Protein AF-A0A167KN95-F1 (afdb_monomer)

Foldseek 3Di:
DQDFLLNLLLVLVVVVVDDPVRSVVVVVVDDPVLSVLLRVLLSVQQVVQCPDVVRDDLLDDDLVVLLVVLVVVLVDDLVNSVSNLVSSLVRCCRSPVVDDRSVPDPSNVVSSVVSD

Sequence (116 aa):
MVSKRMDIIRKKQEIDGLDDEIIDFLSQSTRSSTQRIYDSGWKRWVEWCAHQTPEVIPEEYQPMQVVRYLLSIKHQSPQTLNVARSSLGSVYRITHPTKIPLADHPLIQNFFKAKK

Organism: Phycomyces blakesleeanus (strain ATCC 8743b / DSM 1359 / FGSC 10004 / NBRC 33097 / NRRL 1555) (NCBI:txid763407)

Secondary structure (DSSP, 8-state):
----HHHHHHHHHHHTT--HHHHHHHHTTS-HHHHHHHHHHHHHHHHHHHTSSSPP-TTS--HHHHHHHHHHTTTS-HHHHHHHHHHHHHHHHHH-TTSPPTTT-HHHHHHHHHT-

InterPro domains:
  IPR010998 Integrase/recombinase, N-terminal [G3DSA:1.10.150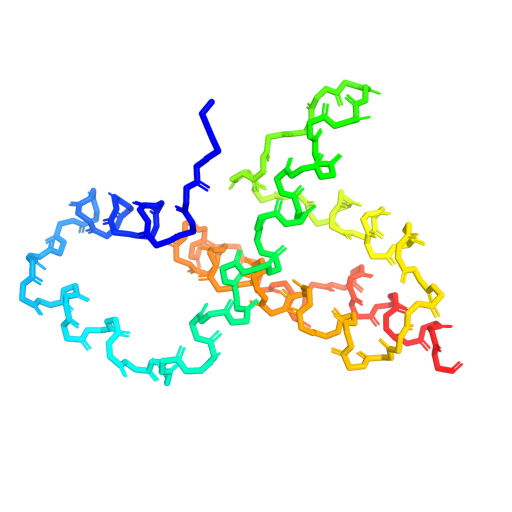.130] (18-116)
  IPR044068 Core-binding (CB) domain [PS51900] (16-96)

Structure (mmCIF, N/CA/C/O backbone):
data_AF-A0A167KN95-F1
#
_entry.id   AF-A0A167KN95-F1
#
loop_
_atom_site.group_PDB
_atom_site.id
_atom_site.type_symbol
_atom_site.label_atom_id
_atom_site.label_alt_id
_atom_site.label_comp_id
_atom_site.label_asym_id
_atom_site.label_entity_id
_atom_site.label_seq_id
_atom_site.pdbx_PDB_ins_code
_atom_site.Cartn_x
_atom_site.Cartn_y
_atom_site.Cartn_z
_atom_site.occupancy
_atom_site.B_iso_or_equiv
_atom_site.auth_seq_id
_atom_site.auth_comp_id
_atom_site.auth_asym_id
_atom_site.auth_atom_id
_atom_site.pdbx_PDB_model_num
ATOM 1 N N . MET A 1 1 ? -5.986 17.678 -2.686 1.00 44.75 1 MET A N 1
ATOM 2 C CA . MET A 1 1 ? -5.514 17.611 -1.284 1.00 44.75 1 MET A CA 1
ATOM 3 C C . MET A 1 1 ? -4.895 16.229 -1.109 1.00 44.75 1 MET A C 1
ATOM 5 O O . MET A 1 1 ? -5.584 15.260 -1.385 1.00 44.75 1 MET A O 1
ATOM 9 N N . VAL A 1 2 ? -3.596 16.111 -0.813 1.00 53.50 2 VAL A N 1
ATOM 10 C CA . VAL A 1 2 ? -2.939 14.791 -0.686 1.00 53.50 2 VAL A CA 1
ATOM 11 C C . VAL A 1 2 ? -3.468 14.119 0.580 1.00 53.50 2 VAL A C 1
ATOM 13 O O . VAL A 1 2 ? -3.214 14.616 1.675 1.00 53.50 2 VAL A O 1
ATOM 16 N N . SER A 1 3 ? -4.221 13.028 0.427 1.00 70.19 3 SER A N 1
ATOM 17 C CA . SER A 1 3 ? -4.752 12.238 1.543 1.00 70.19 3 SER A CA 1
ATOM 18 C C . SER A 1 3 ? -3.580 11.656 2.344 1.00 70.19 3 SER A C 1
ATOM 20 O O . SER A 1 3 ? -2.802 10.842 1.828 1.00 70.19 3 SER A O 1
ATOM 22 N N . LYS A 1 4 ? -3.365 12.152 3.572 1.00 87.00 4 LYS A N 1
ATOM 23 C CA . LYS A 1 4 ? -2.251 11.706 4.419 1.00 87.00 4 LYS A CA 1
ATOM 24 C C . LYS A 1 4 ? -2.530 10.287 4.901 1.00 87.00 4 LYS A C 1
ATOM 26 O O . LYS A 1 4 ? -3.638 9.957 5.307 1.00 87.00 4 LYS A O 1
ATOM 31 N N . ARG A 1 5 ? -1.484 9.463 4.910 1.00 92.50 5 ARG A N 1
ATOM 32 C CA . ARG A 1 5 ? -1.563 8.031 5.220 1.00 92.50 5 ARG A CA 1
ATOM 33 C C . ARG A 1 5 ? -2.301 7.728 6.533 1.00 92.50 5 ARG A C 1
ATOM 35 O O . ARG A 1 5 ? -3.173 6.868 6.554 1.00 92.50 5 ARG A O 1
ATOM 42 N N . MET A 1 6 ? -1.938 8.425 7.612 1.00 90.88 6 MET A N 1
ATOM 43 C CA . MET A 1 6 ? -2.530 8.201 8.936 1.00 90.88 6 MET A CA 1
ATOM 44 C C . MET A 1 6 ? -3.970 8.702 9.041 1.00 90.88 6 MET A C 1
ATOM 46 O O . MET A 1 6 ? -4.756 8.070 9.736 1.00 90.88 6 MET A O 1
ATOM 50 N N . ASP A 1 7 ? -4.336 9.759 8.315 1.00 91.06 7 ASP A N 1
ATOM 51 C CA . ASP A 1 7 ? -5.706 10.282 8.309 1.00 91.06 7 ASP A CA 1
ATOM 52 C C . ASP A 1 7 ? -6.666 9.251 7.687 1.00 91.06 7 ASP A C 1
ATOM 54 O O . ASP A 1 7 ? -7.753 9.019 8.210 1.00 91.06 7 ASP A O 1
ATOM 58 N N . ILE A 1 8 ? -6.233 8.559 6.623 1.00 92.75 8 ILE A N 1
ATOM 59 C CA . ILE A 1 8 ? -6.993 7.462 5.991 1.00 92.75 8 ILE A CA 1
ATOM 60 C C . ILE A 1 8 ? -7.195 6.305 6.974 1.00 92.75 8 ILE A C 1
ATOM 62 O O . ILE A 1 8 ? -8.298 5.775 7.109 1.00 92.75 8 ILE A O 1
ATOM 66 N N . ILE A 1 9 ? -6.113 5.903 7.647 1.00 92.38 9 ILE A N 1
ATOM 67 C CA . ILE A 1 9 ? -6.119 4.800 8.611 1.00 92.38 9 ILE A CA 1
ATOM 68 C C . ILE A 1 9 ? -7.063 5.118 9.774 1.00 92.38 9 ILE A C 1
ATOM 70 O O . ILE A 1 9 ? -7.954 4.319 10.056 1.00 92.38 9 ILE A O 1
ATOM 74 N N . ARG A 1 10 ? -6.910 6.300 10.385 1.00 92.19 10 ARG A N 1
ATOM 75 C CA . ARG A 1 10 ? -7.744 6.763 11.498 1.00 92.19 10 ARG A CA 1
ATOM 76 C C . ARG A 1 10 ? -9.215 6.805 11.099 1.00 92.19 10 ARG A C 1
ATOM 78 O O . ARG A 1 10 ? -10.026 6.142 11.733 1.00 92.19 10 ARG A O 1
ATOM 85 N N . LYS A 1 11 ? -9.536 7.455 9.975 1.00 92.25 11 LYS A N 1
ATOM 86 C CA . LYS A 1 11 ? -10.909 7.540 9.458 1.00 92.25 11 LYS A CA 1
ATOM 87 C C . LYS A 1 11 ? -11.541 6.162 9.257 1.00 92.25 11 LYS A C 1
ATOM 89 O O . LYS A 1 11 ? -12.717 5.972 9.547 1.00 92.25 11 LYS A O 1
ATOM 94 N N . LYS A 1 12 ? -10.786 5.183 8.743 1.00 93.38 12 LYS A N 1
ATOM 95 C CA . LYS A 1 12 ? -11.309 3.821 8.572 1.00 93.38 12 LYS A CA 1
ATOM 96 C C . LYS A 1 12 ? -11.616 3.155 9.911 1.00 93.38 12 LYS A C 1
ATOM 98 O O . LYS A 1 12 ? -12.651 2.512 10.025 1.00 93.38 12 LYS A O 1
ATOM 103 N N . GLN A 1 13 ? -10.723 3.289 10.887 1.00 92.50 13 GLN A N 1
ATOM 104 C CA . GLN A 1 13 ? -10.899 2.695 12.211 1.00 92.50 13 GLN A CA 1
ATOM 105 C C . GLN A 1 13 ? -12.079 3.324 12.962 1.00 92.50 13 GLN A C 1
ATOM 107 O O . GLN A 1 13 ? -12.856 2.595 13.569 1.00 92.50 13 GLN A O 1
ATOM 112 N N . GLU A 1 14 ? -12.267 4.640 12.837 1.00 93.00 14 GLU A N 1
ATOM 113 C CA . GLU A 1 14 ? -13.450 5.346 13.348 1.00 93.00 14 GLU A CA 1
ATOM 114 C C . GLU A 1 14 ? -14.739 4.805 12.704 1.00 93.00 14 GLU A C 1
ATOM 116 O O . GLU A 1 14 ? -15.705 4.500 13.399 1.00 93.00 14 GLU A O 1
ATOM 121 N N . ILE A 1 15 ? -14.749 4.609 11.376 1.00 92.44 15 ILE A N 1
ATOM 122 C CA . ILE A 1 15 ? -15.884 3.997 10.655 1.00 92.44 15 ILE A CA 1
ATOM 123 C C . ILE A 1 15 ? -16.147 2.556 11.123 1.00 92.44 15 ILE A C 1
ATOM 125 O O . ILE A 1 15 ? -17.299 2.127 11.160 1.00 92.44 15 ILE A O 1
ATOM 129 N N . ASP A 1 16 ? -15.100 1.820 11.498 1.00 91.75 16 ASP A N 1
ATOM 130 C CA . ASP A 1 16 ? -15.203 0.465 12.053 1.00 91.75 16 ASP A CA 1
ATOM 131 C C . ASP A 1 16 ? -15.642 0.442 13.528 1.00 91.75 16 ASP A C 1
ATOM 133 O O . ASP A 1 16 ? -15.778 -0.635 14.109 1.00 91.75 16 ASP A O 1
ATOM 137 N N . GLY A 1 17 ? -15.898 1.611 14.126 1.00 93.06 17 GLY A N 1
ATOM 138 C CA . GLY A 1 17 ? -16.414 1.750 15.485 1.00 93.06 17 GLY A CA 1
ATOM 139 C C . GLY A 1 17 ? -15.351 1.659 16.577 1.00 93.06 17 GLY A C 1
ATOM 140 O O . GLY A 1 17 ? -15.703 1.427 17.732 1.00 93.06 17 GLY A O 1
ATOM 141 N N . LEU A 1 18 ? -14.066 1.813 16.238 1.00 92.06 18 LEU A N 1
ATOM 142 C CA . LEU A 1 18 ? -13.012 1.939 17.243 1.00 92.06 18 LEU A CA 1
ATOM 143 C C . LEU A 1 18 ? -13.060 3.348 17.840 1.00 92.06 18 LEU A C 1
ATOM 145 O O . LEU A 1 18 ? -13.148 4.331 17.105 1.00 92.06 18 LEU A O 1
ATOM 149 N N . ASP A 1 19 ? -12.974 3.438 19.165 1.00 94.31 19 ASP A N 1
ATOM 150 C CA . ASP A 1 19 ? -12.821 4.717 19.852 1.00 94.31 19 ASP A CA 1
ATOM 151 C C . ASP A 1 19 ? -11.395 5.283 19.715 1.00 94.31 19 ASP A C 1
ATOM 153 O O . ASP A 1 19 ? -10.443 4.586 19.338 1.00 94.31 19 ASP A O 1
ATOM 157 N N . ASP A 1 20 ? -11.254 6.573 20.026 1.00 90.50 20 ASP A N 1
ATOM 158 C CA . ASP A 1 20 ? -9.991 7.302 19.908 1.00 90.50 20 ASP A CA 1
ATOM 159 C C . ASP A 1 20 ? -8.867 6.701 20.766 1.00 90.50 20 ASP A C 1
ATOM 161 O O . ASP A 1 20 ? -7.712 6.705 20.339 1.00 90.50 20 ASP A O 1
ATOM 165 N N . GLU A 1 21 ? -9.183 6.147 21.941 1.00 92.62 21 GLU A N 1
ATOM 166 C CA . GLU A 1 21 ? -8.186 5.561 22.840 1.00 92.62 21 GLU A CA 1
ATOM 167 C C . GLU A 1 21 ? -7.587 4.286 22.230 1.00 92.62 21 GLU A C 1
ATOM 169 O O . GLU A 1 21 ? -6.362 4.127 22.183 1.00 92.62 21 GLU A O 1
ATOM 174 N N . ILE A 1 22 ? -8.432 3.408 21.680 1.00 91.88 22 ILE A N 1
ATOM 175 C CA . ILE A 1 22 ? -7.996 2.204 20.965 1.00 91.88 22 ILE A CA 1
ATOM 176 C C . ILE A 1 22 ? -7.183 2.587 19.725 1.00 91.88 22 ILE A C 1
ATOM 178 O O . ILE A 1 22 ? -6.131 1.992 19.469 1.00 91.88 22 ILE A O 1
ATOM 182 N N . ILE A 1 23 ? -7.640 3.569 18.944 1.00 90.12 23 ILE A N 1
ATOM 183 C CA . ILE A 1 23 ? -6.938 4.024 17.735 1.00 90.12 23 ILE A CA 1
ATOM 184 C C . ILE A 1 23 ? -5.547 4.550 18.085 1.00 90.12 23 ILE A C 1
ATOM 186 O O . ILE A 1 23 ? -4.551 4.127 17.482 1.00 90.12 23 ILE A O 1
ATOM 190 N N . ASP A 1 24 ? -5.462 5.437 19.075 1.00 89.12 24 ASP A N 1
ATOM 191 C CA . ASP A 1 24 ? -4.206 6.039 19.496 1.00 89.12 24 ASP A CA 1
ATOM 192 C C . ASP A 1 24 ? -3.258 4.972 20.060 1.00 89.12 24 ASP A C 1
ATOM 194 O O . ASP A 1 24 ? -2.080 4.955 19.689 1.00 89.12 24 ASP A O 1
ATOM 198 N N . PHE A 1 25 ? -3.755 4.014 20.850 1.00 91.31 25 PHE A N 1
ATOM 199 C CA . PHE A 1 25 ? -2.958 2.889 21.345 1.00 91.31 25 PHE A CA 1
ATOM 200 C C . PHE A 1 25 ? -2.417 2.013 20.203 1.00 91.31 25 PHE A C 1
ATOM 202 O O . PHE A 1 25 ? -1.217 1.729 20.135 1.00 91.31 25 PHE A O 1
ATOM 209 N N . LEU A 1 26 ? -3.264 1.625 19.244 1.00 88.44 26 LEU A N 1
ATOM 210 C CA . LEU A 1 26 ? -2.849 0.811 18.096 1.00 88.44 26 LEU A CA 1
ATOM 211 C C . LEU A 1 26 ? -1.848 1.546 17.192 1.00 88.44 26 LEU A C 1
ATOM 213 O O . LEU A 1 26 ? -0.952 0.912 16.618 1.00 88.44 26 LEU A O 1
ATOM 217 N N . SER A 1 27 ? -1.944 2.874 17.090 1.00 83.88 27 SER A N 1
ATOM 218 C CA . SER A 1 27 ? -1.020 3.697 16.300 1.00 83.88 27 SER A CA 1
ATOM 219 C C . SER A 1 27 ? 0.430 3.653 16.818 1.00 83.88 27 SER A C 1
ATOM 221 O O . SER A 1 27 ? 1.375 3.795 16.030 1.00 83.88 27 SER A O 1
ATOM 223 N N . GLN A 1 28 ? 0.623 3.366 18.114 1.00 84.81 28 GLN A N 1
ATOM 224 C CA . GLN A 1 28 ? 1.936 3.261 18.765 1.00 84.81 28 GLN A CA 1
ATOM 225 C C . GLN A 1 28 ? 2.687 1.968 18.420 1.00 84.81 28 GLN A C 1
ATOM 227 O O . GLN A 1 28 ? 3.902 1.888 18.609 1.00 84.81 28 GLN A O 1
ATOM 232 N N . SER A 1 29 ? 2.001 0.965 17.859 1.00 83.19 29 SER A N 1
ATOM 233 C CA . SER A 1 29 ? 2.603 -0.318 17.460 1.00 83.19 29 SER A CA 1
ATOM 234 C C . SER A 1 29 ? 3.728 -0.176 16.425 1.00 83.19 29 SER A C 1
ATOM 236 O O . SER A 1 29 ? 4.587 -1.050 16.297 1.00 83.19 29 SER A O 1
ATOM 238 N N . THR A 1 30 ? 3.749 0.932 15.681 1.00 82.19 30 THR A N 1
ATOM 239 C CA . THR A 1 30 ? 4.771 1.221 14.675 1.00 82.19 30 THR A CA 1
ATOM 240 C C . THR A 1 30 ? 5.678 2.347 15.160 1.00 82.19 30 THR A C 1
ATOM 242 O O . THR A 1 30 ? 5.223 3.453 15.445 1.00 82.19 30 THR A O 1
ATOM 245 N N . ARG A 1 31 ? 6.993 2.087 15.203 1.00 83.75 31 ARG A N 1
ATOM 246 C CA . ARG A 1 31 ? 8.006 3.075 15.614 1.00 83.75 31 ARG A CA 1
ATOM 247 C C . ARG A 1 31 ? 7.885 4.362 14.794 1.00 83.75 31 ARG A C 1
ATOM 249 O O . ARG A 1 31 ? 7.687 4.312 13.581 1.00 83.75 31 ARG A O 1
ATOM 256 N N . SER A 1 32 ? 8.105 5.511 15.430 1.00 84.81 32 SER A N 1
ATOM 257 C CA . SER A 1 32 ? 7.994 6.835 14.795 1.00 84.81 32 SER A CA 1
ATOM 258 C C . SER A 1 32 ? 8.866 6.994 13.540 1.00 84.81 32 SER A C 1
ATOM 260 O O . SER A 1 32 ? 8.440 7.602 12.558 1.00 84.81 32 SER A O 1
ATOM 262 N N . SER A 1 33 ? 10.065 6.402 13.522 1.00 85.56 33 SER A N 1
ATOM 263 C CA . SER A 1 33 ? 10.931 6.373 12.336 1.00 85.56 33 SER A CA 1
ATOM 264 C C . SER A 1 33 ? 10.304 5.595 11.175 1.00 85.56 33 SER A C 1
ATOM 266 O O . SER A 1 33 ? 10.343 6.055 10.035 1.00 85.56 33 SER A O 1
ATOM 268 N N . THR A 1 34 ? 9.669 4.457 11.458 1.00 88.12 34 THR A N 1
ATOM 269 C CA . THR A 1 34 ? 8.945 3.651 10.469 1.00 88.12 34 THR A CA 1
ATOM 270 C C . THR A 1 34 ? 7.691 4.368 9.971 1.00 88.12 34 THR A C 1
ATOM 272 O O . THR A 1 34 ? 7.454 4.365 8.766 1.00 88.12 34 THR A O 1
ATOM 275 N N . GLN A 1 35 ? 6.943 5.051 10.849 1.00 89.06 35 GLN A N 1
ATOM 276 C CA . GLN A 1 35 ? 5.785 5.867 10.450 1.00 89.06 35 GLN A CA 1
ATOM 277 C C . GLN A 1 35 ? 6.185 6.916 9.400 1.00 89.06 35 GLN A C 1
ATOM 279 O O . GLN A 1 35 ? 5.589 6.969 8.328 1.00 89.06 35 GLN A O 1
ATOM 284 N N . ARG A 1 36 ? 7.272 7.666 9.641 1.00 91.12 36 ARG A N 1
ATOM 285 C CA . ARG A 1 36 ? 7.784 8.676 8.691 1.00 91.12 36 ARG A CA 1
ATOM 286 C C . ARG A 1 36 ? 8.181 8.077 7.341 1.00 91.12 36 ARG A C 1
ATOM 288 O O . ARG A 1 36 ? 7.920 8.670 6.295 1.00 91.12 36 ARG A O 1
ATOM 295 N N . ILE A 1 37 ? 8.815 6.903 7.357 1.00 93.44 37 ILE A N 1
ATOM 296 C CA . ILE A 1 37 ? 9.174 6.173 6.134 1.00 93.44 37 ILE A CA 1
ATOM 297 C C . ILE A 1 37 ? 7.907 5.773 5.367 1.00 93.44 37 ILE A C 1
ATOM 299 O O . ILE A 1 37 ? 7.836 5.951 4.148 1.00 93.44 37 ILE A O 1
ATOM 303 N N . TYR A 1 38 ? 6.888 5.278 6.071 1.00 94.50 38 TYR A N 1
ATOM 304 C CA . TYR A 1 38 ? 5.623 4.896 5.455 1.00 94.50 38 TYR A CA 1
ATOM 305 C C . TYR A 1 38 ? 4.850 6.089 4.904 1.00 94.50 38 TYR A C 1
ATOM 307 O O . TYR A 1 38 ? 4.372 6.011 3.775 1.00 94.50 38 TYR A O 1
ATOM 315 N N . ASP A 1 39 ? 4.816 7.212 5.618 1.00 94.25 39 ASP A N 1
ATOM 316 C CA . ASP A 1 39 ? 4.204 8.456 5.143 1.00 94.25 39 ASP A CA 1
ATOM 317 C C . ASP A 1 39 ? 4.883 8.962 3.866 1.00 94.25 39 ASP A C 1
ATOM 319 O O . ASP A 1 39 ? 4.209 9.318 2.899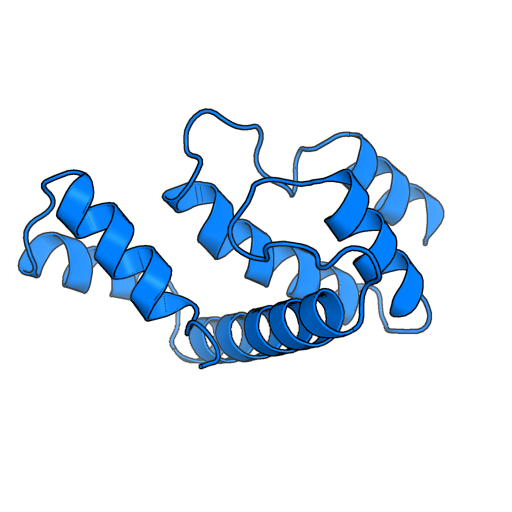 1.00 94.25 39 ASP A O 1
ATOM 323 N N . SER A 1 40 ? 6.221 8.933 3.821 1.00 94.19 40 SER A N 1
ATOM 324 C CA . SER A 1 40 ? 6.978 9.311 2.624 1.00 94.19 40 SER A CA 1
ATOM 325 C C . SER A 1 40 ? 6.696 8.375 1.446 1.00 94.19 40 SER A C 1
ATOM 327 O O . SER A 1 40 ? 6.471 8.841 0.328 1.00 94.19 40 SER A O 1
ATOM 329 N N . GLY A 1 41 ? 6.664 7.060 1.684 1.00 95.50 41 GLY A N 1
ATOM 330 C CA . GLY A 1 41 ? 6.345 6.083 0.642 1.00 95.50 41 GLY A CA 1
ATOM 331 C C . GLY A 1 41 ? 4.912 6.220 0.119 1.00 95.50 41 GLY A C 1
ATOM 332 O O . GLY A 1 41 ? 4.705 6.177 -1.090 1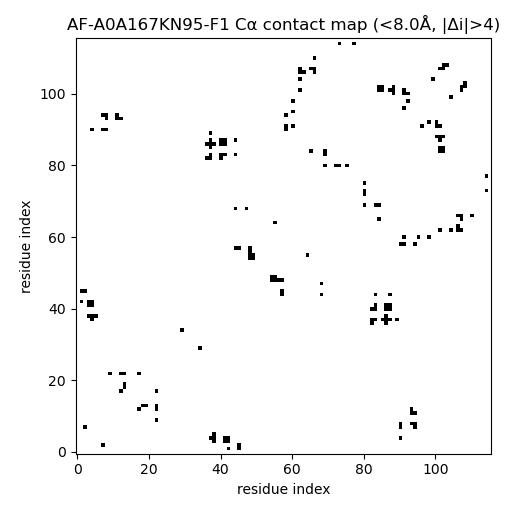.00 95.50 41 GLY A O 1
ATOM 333 N N . TRP A 1 42 ? 3.940 6.461 1.004 1.00 96.75 42 TRP A N 1
ATOM 334 C CA . TRP A 1 42 ? 2.551 6.711 0.617 1.00 96.75 42 TRP A CA 1
ATOM 335 C C . TRP A 1 42 ? 2.409 7.995 -0.199 1.00 96.75 42 TRP A C 1
ATOM 337 O O . TRP A 1 42 ? 1.767 7.986 -1.243 1.00 96.75 42 TRP A O 1
ATOM 347 N N . LYS A 1 43 ? 3.069 9.083 0.218 1.00 95.94 43 LYS A N 1
ATOM 348 C CA . LYS A 1 43 ? 3.072 10.344 -0.532 1.00 95.94 43 LYS A CA 1
ATOM 349 C C . LYS A 1 43 ? 3.569 10.147 -1.967 1.00 95.94 43 LYS A C 1
ATOM 351 O O . LYS A 1 43 ? 2.895 10.575 -2.896 1.00 95.94 43 LYS A O 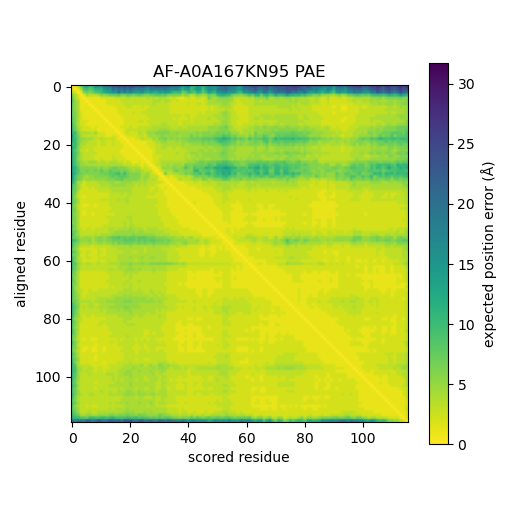1
ATOM 356 N N . ARG A 1 44 ? 4.691 9.441 -2.151 1.00 96.25 44 ARG A N 1
ATOM 357 C CA . ARG A 1 44 ? 5.235 9.134 -3.489 1.00 96.25 44 ARG A CA 1
ATOM 358 C C . ARG A 1 44 ? 4.273 8.303 -4.337 1.00 96.25 44 ARG A C 1
ATOM 360 O O . ARG A 1 44 ? 4.236 8.464 -5.551 1.00 96.25 44 ARG A O 1
ATOM 367 N N . TRP A 1 45 ? 3.512 7.409 -3.713 1.00 97.00 45 TRP A N 1
ATOM 368 C CA . TRP A 1 45 ? 2.482 6.630 -4.393 1.00 97.00 45 TRP A CA 1
ATOM 369 C C . TRP A 1 45 ? 1.289 7.479 -4.820 1.00 97.00 45 TRP A C 1
ATOM 371 O O . TRP A 1 45 ? 0.888 7.387 -5.974 1.00 97.00 45 TRP A O 1
ATOM 381 N N . VAL A 1 46 ? 0.771 8.342 -3.942 1.00 96.12 46 VAL A N 1
ATOM 382 C CA . VAL A 1 46 ? -0.307 9.284 -4.287 1.00 96.12 46 VAL A CA 1
ATOM 383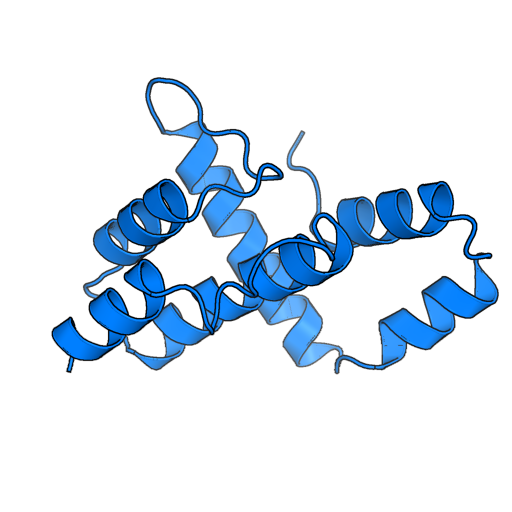 C C . VAL A 1 46 ? 0.130 10.208 -5.422 1.00 96.12 46 VAL A C 1
ATOM 385 O O . VAL A 1 46 ? -0.611 10.399 -6.381 1.00 96.12 46 VAL A O 1
ATOM 388 N N . GLU A 1 47 ? 1.356 10.731 -5.350 1.00 95.81 47 GLU A N 1
ATOM 389 C CA . GLU A 1 47 ? 1.943 11.529 -6.427 1.00 95.81 47 GLU A CA 1
ATOM 390 C C . GLU A 1 47 ? 2.014 10.725 -7.725 1.00 95.81 47 GLU A C 1
ATOM 392 O O . GLU A 1 47 ? 1.550 11.201 -8.753 1.00 95.81 47 GLU A O 1
ATOM 397 N N . TRP A 1 48 ? 2.527 9.493 -7.702 1.00 97.06 48 TRP A N 1
ATOM 398 C CA . TRP A 1 48 ? 2.578 8.650 -8.898 1.00 97.06 48 TRP A CA 1
ATOM 399 C C . TRP A 1 48 ? 1.184 8.384 -9.486 1.00 97.06 48 TRP A C 1
ATOM 401 O O . TRP A 1 48 ? 1.015 8.489 -10.700 1.00 97.06 48 TRP A O 1
ATOM 411 N N . CYS A 1 49 ? 0.188 8.101 -8.644 1.00 96.75 49 CYS A N 1
ATOM 412 C CA . CYS A 1 49 ? -1.198 7.859 -9.050 1.00 96.75 49 CYS A CA 1
ATOM 413 C C . CYS A 1 49 ? -1.820 9.056 -9.781 1.00 96.75 49 CYS A C 1
ATOM 415 O O . CYS A 1 49 ? -2.453 8.871 -10.820 1.00 96.75 49 CYS A O 1
ATOM 417 N N . ALA A 1 50 ? -1.573 10.273 -9.285 1.00 95.75 50 ALA A N 1
ATOM 418 C CA . ALA A 1 50 ? -2.066 11.514 -9.884 1.00 95.75 50 ALA A CA 1
ATOM 419 C C . ALA A 1 50 ? -1.487 11.792 -11.286 1.00 95.75 50 ALA A C 1
ATOM 421 O O . ALA A 1 50 ? -2.059 12.564 -12.048 1.00 95.75 50 ALA A O 1
ATOM 422 N N . HIS A 1 51 ? -0.361 11.163 -11.643 1.00 95.81 51 HIS A N 1
ATOM 423 C CA . HIS A 1 51 ? 0.244 11.274 -12.976 1.00 95.81 51 HIS A CA 1
ATOM 424 C C . HIS A 1 51 ? -0.217 10.174 -13.950 1.00 95.81 51 HIS A C 1
ATOM 426 O O . HIS A 1 51 ? 0.303 10.097 -15.063 1.00 95.81 51 HIS A O 1
ATOM 432 N N . GLN A 1 52 ? -1.138 9.289 -13.552 1.00 95.88 52 GLN A N 1
ATOM 433 C CA . GLN A 1 52 ? -1.644 8.232 -14.431 1.00 95.88 52 GLN A CA 1
ATOM 434 C C . GLN A 1 52 ? -2.830 8.714 -15.274 1.00 95.88 52 GLN A C 1
ATOM 436 O O . GLN A 1 52 ? -3.572 9.615 -14.892 1.00 95.88 52 GLN A O 1
ATOM 441 N N . THR A 1 53 ? -3.019 8.103 -16.445 1.00 91.88 53 THR A N 1
ATOM 442 C CA . THR A 1 53 ? -4.186 8.336 -17.307 1.00 91.88 53 THR A CA 1
ATOM 443 C C . THR A 1 53 ? -4.755 6.985 -17.757 1.00 91.88 53 THR A C 1
ATOM 445 O O . THR A 1 53 ? -4.080 6.277 -18.510 1.00 91.88 53 THR A O 1
ATOM 448 N N . PRO A 1 54 ? -5.966 6.595 -17.309 1.00 90.56 54 PRO A N 1
ATOM 449 C CA . PRO A 1 54 ? -6.833 7.310 -16.360 1.00 90.56 54 PRO A CA 1
ATOM 450 C C . PRO A 1 54 ? -6.206 7.440 -14.961 1.00 90.56 54 PRO A C 1
ATOM 452 O O . PRO A 1 54 ? -5.279 6.702 -14.621 1.00 90.56 54 PRO A O 1
ATOM 455 N N . GLU A 1 55 ? -6.710 8.390 -14.171 1.00 91.75 55 GLU A N 1
ATOM 456 C CA . GLU A 1 55 ? -6.261 8.608 -12.793 1.00 91.75 55 GLU A CA 1
ATOM 457 C C . GLU A 1 55 ? -6.458 7.334 -11.956 1.00 91.75 55 GLU A C 1
ATOM 459 O O . GLU A 1 55 ? -7.495 6.671 -12.024 1.00 91.75 55 GLU A O 1
ATOM 464 N N . VAL A 1 56 ? -5.439 6.979 -11.173 1.00 95.12 56 VAL A N 1
ATOM 465 C CA . VAL A 1 56 ? -5.493 5.846 -10.243 1.00 95.12 56 VAL A CA 1
ATOM 466 C C . VAL A 1 56 ? -5.930 6.365 -8.879 1.00 95.12 56 VAL A C 1
ATOM 468 O O . VAL A 1 56 ? -5.316 7.288 -8.353 1.00 95.12 56 VAL A O 1
ATOM 471 N N . ILE A 1 57 ? -6.949 5.757 -8.270 1.00 95.19 57 ILE A N 1
ATOM 472 C CA . ILE A 1 57 ? -7.386 6.123 -6.918 1.00 95.19 57 ILE A CA 1
ATOM 473 C C . ILE A 1 57 ? -6.445 5.445 -5.909 1.00 95.19 57 ILE A C 1
ATOM 475 O O . ILE A 1 57 ? -6.473 4.218 -5.792 1.00 95.19 57 ILE A O 1
ATOM 479 N N . PRO A 1 58 ? -5.612 6.192 -5.154 1.00 94.75 58 PRO A N 1
ATOM 480 C CA . PRO A 1 58 ? -4.550 5.592 -4.342 1.00 94.75 58 PRO A CA 1
ATOM 481 C C . PRO A 1 58 ? -5.064 4.667 -3.239 1.00 94.75 58 PRO A C 1
ATOM 483 O O . PRO A 1 58 ? -4.372 3.721 -2.857 1.00 94.75 58 PRO A O 1
ATOM 486 N N . GLU A 1 59 ? -6.248 4.969 -2.704 1.00 94.81 59 GLU A N 1
ATOM 487 C CA . GLU A 1 59 ? -6.865 4.269 -1.576 1.00 94.81 59 GLU A CA 1
ATOM 488 C C . GLU A 1 59 ? -7.503 2.938 -1.985 1.00 94.81 59 GLU A C 1
ATOM 490 O O . GLU A 1 59 ? -7.628 2.062 -1.135 1.00 94.81 59 GLU A O 1
ATOM 495 N N . GLU A 1 60 ? -7.843 2.745 -3.263 1.00 95.19 60 GLU A N 1
ATOM 496 C CA . GLU A 1 60 ? -8.432 1.497 -3.746 1.00 95.19 60 GLU A CA 1
ATOM 497 C C . GLU A 1 60 ? -7.402 0.364 -3.809 1.00 95.19 60 GLU A C 1
ATOM 499 O O . GLU A 1 60 ? -6.260 0.534 -4.243 1.00 95.19 60 GLU A O 1
ATOM 504 N N . TYR A 1 61 ? -7.821 -0.844 -3.429 1.00 96.50 61 TYR A N 1
ATOM 505 C CA . TYR A 1 61 ? -6.971 -2.027 -3.528 1.00 96.50 61 TYR A CA 1
ATOM 506 C C . TYR A 1 61 ? -6.756 -2.453 -4.992 1.00 96.50 61 TYR A C 1
ATOM 508 O O . TYR A 1 61 ? -7.552 -3.200 -5.564 1.00 96.50 61 TYR A O 1
ATOM 516 N N . GLN A 1 62 ? -5.643 -2.013 -5.591 1.00 94.06 62 GLN A N 1
ATOM 517 C CA . GLN A 1 62 ? -5.319 -2.258 -7.004 1.00 94.06 62 GLN A CA 1
ATOM 518 C C . GLN A 1 62 ? -3.903 -2.855 -7.210 1.00 94.06 62 GLN A C 1
ATOM 520 O O . GLN A 1 62 ? -2.986 -2.161 -7.660 1.00 94.06 62 GLN A O 1
ATOM 525 N N . PRO A 1 63 ? -3.679 -4.163 -6.955 1.00 96.38 63 PRO A N 1
ATOM 526 C CA . PRO A 1 63 ? -2.346 -4.784 -7.014 1.00 96.38 63 PRO A CA 1
ATOM 527 C C . PRO A 1 63 ? -1.610 -4.624 -8.350 1.00 96.38 63 PRO A C 1
ATOM 529 O O . PRO A 1 63 ? -0.385 -4.526 -8.375 1.00 96.38 63 PRO A O 1
ATOM 532 N N . MET A 1 64 ? -2.343 -4.567 -9.466 1.00 96.81 64 MET A N 1
ATOM 533 C CA . MET A 1 64 ? -1.759 -4.332 -10.789 1.00 96.81 64 MET A CA 1
ATOM 534 C C . MET A 1 64 ? -1.122 -2.938 -10.893 1.00 96.81 64 MET A C 1
ATOM 536 O O . MET A 1 64 ? -0.024 -2.805 -11.434 1.00 96.81 64 MET A O 1
ATOM 540 N N . GLN A 1 65 ? -1.771 -1.905 -10.347 1.00 97.88 65 GLN A N 1
ATOM 541 C CA . GLN A 1 65 ? -1.206 -0.555 -10.3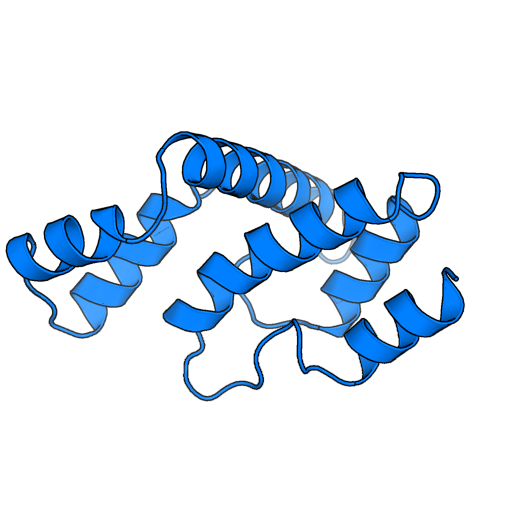27 1.00 97.88 65 GLN A CA 1
ATOM 542 C C . GLN A 1 65 ? -0.007 -0.467 -9.386 1.00 97.88 65 GLN A C 1
ATOM 544 O O . GLN A 1 65 ? 0.991 0.162 -9.727 1.00 97.88 65 GLN A O 1
ATOM 549 N N . VAL A 1 66 ? -0.036 -1.191 -8.263 1.00 97.88 66 VAL A N 1
ATOM 550 C CA . VAL A 1 66 ? 1.131 -1.304 -7.376 1.00 97.88 66 VAL A CA 1
ATOM 551 C C . VAL A 1 66 ? 2.329 -1.906 -8.118 1.00 97.88 66 VAL A C 1
ATOM 553 O O . VAL A 1 66 ? 3.436 -1.385 -8.006 1.00 97.88 66 VAL A O 1
ATOM 556 N N . VAL A 1 67 ? 2.135 -2.954 -8.929 1.00 98.00 67 VAL A N 1
ATOM 557 C CA . VAL A 1 67 ? 3.217 -3.506 -9.767 1.00 98.00 67 VAL A CA 1
ATOM 558 C C . VAL A 1 67 ? 3.711 -2.486 -10.793 1.00 98.00 67 VAL A C 1
ATOM 560 O O . VAL A 1 67 ? 4.921 -2.349 -10.960 1.00 98.00 67 VAL A O 1
ATOM 563 N N . ARG A 1 68 ? 2.817 -1.745 -11.461 1.00 98.00 68 ARG A N 1
ATOM 564 C CA . ARG A 1 68 ? 3.205 -0.688 -12.416 1.00 98.00 68 ARG A CA 1
ATOM 565 C C . ARG A 1 68 ? 4.031 0.410 -11.748 1.00 98.00 68 ARG A C 1
ATOM 567 O O . ARG A 1 68 ? 5.039 0.837 -12.308 1.00 98.00 68 ARG A O 1
ATOM 574 N N . TYR A 1 69 ? 3.662 0.805 -10.536 1.00 98.25 69 TYR A N 1
ATOM 575 C CA . TYR A 1 69 ? 4.444 1.738 -9.737 1.00 98.25 69 TYR A CA 1
ATOM 576 C C . TYR A 1 69 ? 5.810 1.168 -9.361 1.00 98.25 69 TYR A C 1
ATOM 578 O O . TYR A 1 69 ? 6.826 1.796 -9.638 1.00 98.25 69 TYR A O 1
ATOM 586 N N . LEU A 1 70 ? 5.870 -0.047 -8.815 1.00 98.00 70 LEU A N 1
ATOM 587 C CA . LEU A 1 70 ? 7.143 -0.695 -8.490 1.00 98.00 70 LEU A CA 1
ATOM 588 C C . LEU A 1 70 ? 8.047 -0.840 -9.725 1.00 98.00 70 LEU A C 1
ATOM 590 O O . LEU A 1 70 ? 9.263 -0.679 -9.627 1.00 98.00 70 LEU A O 1
ATOM 594 N N . LEU A 1 71 ? 7.459 -1.087 -10.899 1.00 97.81 71 LEU A N 1
ATOM 595 C CA . LEU A 1 71 ? 8.176 -1.139 -12.166 1.00 97.81 71 LEU A CA 1
ATOM 596 C C . LEU A 1 71 ? 8.729 0.233 -12.584 1.00 97.81 71 LEU A C 1
ATOM 598 O O . LEU A 1 71 ? 9.843 0.292 -13.105 1.00 97.81 71 LEU A O 1
ATOM 602 N N . SER A 1 72 ? 8.007 1.329 -12.334 1.00 97.62 72 SER A N 1
ATOM 603 C CA . SER A 1 72 ? 8.480 2.687 -12.650 1.00 97.62 72 SER A CA 1
ATOM 604 C C . SER A 1 72 ? 9.701 3.080 -11.809 1.00 97.62 72 SER A C 1
ATOM 606 O O . SER A 1 72 ? 10.635 3.709 -12.309 1.00 97.62 72 SER A O 1
ATOM 608 N N . ILE A 1 73 ? 9.766 2.600 -10.563 1.00 97.19 73 ILE A N 1
ATOM 609 C CA . ILE A 1 73 ? 10.906 2.800 -9.660 1.00 97.19 73 ILE A CA 1
ATOM 610 C C . ILE A 1 73 ? 11.874 1.604 -9.620 1.00 97.19 73 ILE A C 1
ATOM 612 O O . ILE A 1 73 ? 12.724 1.531 -8.735 1.00 97.19 73 ILE A O 1
ATOM 616 N N . LYS A 1 74 ? 11.815 0.674 -10.588 1.00 96.75 74 LYS A N 1
ATOM 617 C CA . LYS A 1 74 ? 12.586 -0.593 -10.573 1.00 96.75 74 LYS A CA 1
ATOM 618 C C . LYS A 1 74 ? 14.107 -0.441 -10.511 1.00 96.75 74 LYS A C 1
ATOM 620 O O . LYS A 1 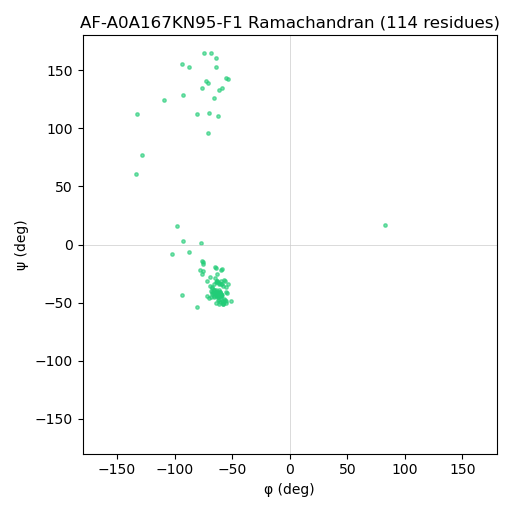74 ? 14.805 -1.402 -10.194 1.00 96.75 74 LYS A O 1
ATOM 625 N N . HIS A 1 75 ? 14.630 0.720 -10.895 1.00 96.19 75 HIS A N 1
ATOM 626 C CA . HIS A 1 75 ? 16.060 1.030 -10.865 1.00 96.19 75 HIS A CA 1
ATOM 627 C C . HIS A 1 75 ? 16.566 1.299 -9.437 1.00 96.19 75 HIS A C 1
ATOM 629 O O . HIS A 1 75 ? 17.766 1.234 -9.193 1.00 96.19 75 HIS A O 1
ATOM 635 N N . GLN A 1 76 ? 15.660 1.565 -8.492 1.00 96.44 76 GLN A N 1
ATOM 636 C CA . GLN A 1 76 ? 15.973 1.740 -7.077 1.00 96.44 76 GLN A CA 1
ATOM 637 C C . GLN A 1 76 ? 16.420 0.420 -6.424 1.00 96.44 76 GLN A C 1
ATOM 639 O O . GLN A 1 76 ? 16.222 -0.676 -6.963 1.00 96.44 76 GLN A O 1
ATOM 644 N N . SER A 1 77 ? 17.015 0.526 -5.232 1.00 95.62 77 SER A N 1
ATOM 645 C CA . SER A 1 77 ? 17.469 -0.639 -4.469 1.00 95.62 77 SER A CA 1
ATOM 646 C C . SER A 1 77 ? 16.299 -1.544 -4.042 1.00 95.62 77 SER A C 1
ATOM 648 O O . SER A 1 77 ? 15.178 -1.062 -3.831 1.00 95.62 77 SER A O 1
ATOM 650 N N . PRO A 1 78 ? 16.537 -2.857 -3.847 1.00 94.75 78 PRO A N 1
ATOM 651 C CA . PRO A 1 78 ? 15.522 -3.772 -3.321 1.00 94.75 78 PRO A CA 1
ATOM 652 C C . PRO A 1 78 ? 14.906 -3.301 -1.998 1.00 94.75 78 PRO A C 1
ATOM 654 O O . PRO A 1 78 ? 13.720 -3.516 -1.751 1.00 94.75 78 PRO A O 1
ATOM 657 N N . GLN A 1 79 ? 15.689 -2.635 -1.149 1.00 94.81 79 GLN A N 1
ATOM 658 C CA . GLN A 1 79 ? 15.236 -2.069 0.118 1.00 94.81 79 GLN A CA 1
ATOM 659 C C . GLN A 1 79 ? 14.228 -0.940 -0.117 1.00 94.81 79 GLN A C 1
ATOM 661 O O . GLN A 1 79 ? 13.167 -0.946 0.501 1.00 94.81 79 GLN A O 1
ATOM 666 N N . THR A 1 80 ? 14.499 -0.025 -1.053 1.00 95.88 80 THR A N 1
ATOM 667 C CA . THR A 1 80 ? 13.564 1.052 -1.417 1.00 95.88 80 THR A CA 1
ATOM 668 C C . THR A 1 80 ? 12.253 0.496 -1.976 1.00 95.88 80 THR A C 1
ATOM 670 O O . THR A 1 80 ? 11.179 0.971 -1.608 1.00 95.88 80 THR A O 1
ATOM 673 N N . LEU A 1 81 ? 12.315 -0.548 -2.809 1.00 97.19 81 LEU A N 1
ATOM 674 C CA . LEU A 1 81 ? 11.122 -1.219 -3.339 1.00 97.19 81 LEU A CA 1
ATOM 675 C C . LEU A 1 81 ? 10.307 -1.889 -2.223 1.00 97.19 81 LEU A C 1
ATOM 677 O O . LEU A 1 81 ? 9.082 -1.773 -2.189 1.00 97.19 81 LEU A O 1
ATOM 681 N N . ASN A 1 82 ? 10.977 -2.561 -1.281 1.00 96.38 82 ASN A N 1
ATOM 682 C CA . ASN A 1 82 ? 10.316 -3.159 -0.121 1.00 96.38 82 ASN A CA 1
ATOM 683 C C . ASN A 1 82 ? 9.666 -2.103 0.774 1.00 96.38 82 ASN A C 1
ATOM 685 O O . ASN A 1 82 ? 8.541 -2.312 1.218 1.00 96.38 82 ASN A O 1
ATOM 689 N N . VAL A 1 83 ? 10.338 -0.970 1.000 1.00 96.06 83 VAL A N 1
ATOM 690 C CA . VAL A 1 83 ? 9.769 0.174 1.720 1.00 96.06 83 VAL A CA 1
ATOM 691 C C . VAL A 1 83 ? 8.506 0.660 1.021 1.00 96.06 83 VAL A C 1
ATOM 693 O O . VAL A 1 83 ? 7.472 0.732 1.672 1.00 96.06 83 VAL A O 1
ATOM 696 N N . ALA A 1 84 ? 8.554 0.902 -0.292 1.00 97.19 84 ALA A N 1
ATOM 697 C CA . ALA A 1 84 ? 7.386 1.320 -1.063 1.00 97.19 84 ALA A CA 1
ATOM 698 C C . ALA A 1 84 ? 6.216 0.333 -0.896 1.00 97.19 84 ALA A C 1
ATOM 700 O O . ALA A 1 84 ? 5.121 0.731 -0.507 1.00 97.19 84 ALA A O 1
ATOM 701 N N . ARG A 1 85 ? 6.459 -0.973 -1.079 1.00 97.56 85 ARG A N 1
ATOM 702 C CA . ARG A 1 85 ? 5.443 -2.017 -0.860 1.00 97.56 85 ARG A CA 1
ATOM 703 C C . ARG A 1 85 ? 4.870 -1.978 0.562 1.00 97.56 85 ARG A C 1
ATOM 705 O O . ARG A 1 85 ? 3.655 -2.063 0.727 1.00 97.56 85 ARG A O 1
ATOM 712 N N . SER A 1 86 ? 5.721 -1.879 1.582 1.00 96.75 86 SER A N 1
ATOM 713 C CA . SER A 1 86 ? 5.299 -1.878 2.987 1.00 96.75 86 SER A CA 1
ATOM 714 C C . SER A 1 86 ? 4.507 -0.623 3.359 1.00 96.75 86 SER A C 1
ATOM 716 O O . SER A 1 86 ? 3.524 -0.733 4.089 1.00 96.75 86 SER A O 1
ATOM 718 N N . SER A 1 87 ? 4.863 0.544 2.811 1.00 96.06 87 SER A N 1
ATOM 719 C CA . SER A 1 87 ? 4.110 1.788 2.997 1.00 96.06 87 SER A CA 1
ATOM 720 C C . SER A 1 87 ? 2.662 1.635 2.532 1.00 96.06 87 SER A C 1
ATOM 722 O O . SER A 1 87 ? 1.742 1.938 3.290 1.00 96.06 87 SER A O 1
ATOM 724 N N . LEU A 1 88 ? 2.453 1.093 1.327 1.00 97.12 88 LEU A N 1
ATOM 725 C CA . LEU A 1 88 ? 1.117 0.840 0.772 1.00 97.12 88 LEU A CA 1
ATOM 726 C C . LEU A 1 88 ? 0.393 -0.258 1.554 1.00 97.12 88 LEU A C 1
ATOM 728 O O . LEU A 1 88 ? -0.779 -0.119 1.897 1.00 97.12 88 LEU A O 1
ATOM 732 N N . GLY A 1 89 ? 1.114 -1.330 1.898 1.00 96.31 89 GLY A N 1
ATOM 733 C CA . GLY A 1 89 ? 0.578 -2.438 2.683 1.00 96.31 89 GLY A CA 1
ATOM 734 C C . GLY A 1 89 ? 0.058 -1.998 4.051 1.00 96.31 89 GLY A C 1
ATOM 735 O O . GLY A 1 89 ? -0.946 -2.536 4.508 1.00 96.31 89 GLY A O 1
ATOM 736 N N . SER A 1 90 ? 0.687 -0.995 4.676 1.00 94.56 90 SER A N 1
ATOM 737 C CA . SER A 1 90 ? 0.245 -0.453 5.968 1.00 94.56 90 SER A CA 1
ATOM 738 C C . SER A 1 90 ? -1.144 0.192 5.911 1.00 94.56 90 SER A C 1
ATOM 740 O O . SER A 1 90 ? -1.890 0.088 6.879 1.00 94.56 90 SER A O 1
ATOM 742 N N . VAL A 1 91 ? -1.515 0.795 4.774 1.00 95.56 91 VAL A N 1
ATOM 743 C CA . VAL A 1 91 ? -2.852 1.368 4.555 1.00 95.56 91 VAL A CA 1
ATOM 744 C C . VAL A 1 91 ? -3.834 0.271 4.184 1.00 95.56 91 VAL A C 1
ATOM 746 O O . VAL A 1 91 ? -4.849 0.098 4.853 1.00 95.56 91 VAL A O 1
ATOM 749 N N . TYR A 1 92 ? -3.515 -0.517 3.153 1.00 96.81 92 T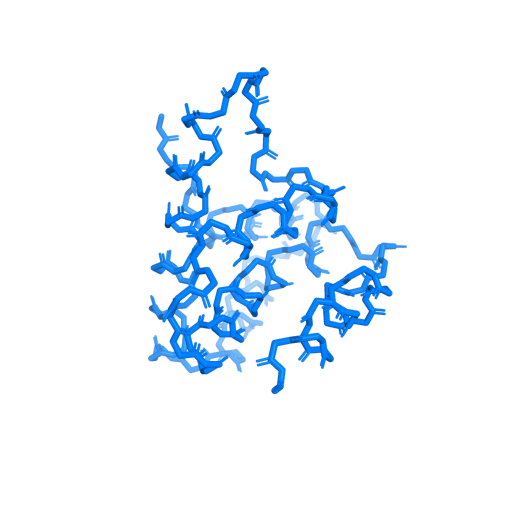YR A N 1
ATOM 750 C CA . TYR A 1 92 ? -4.442 -1.513 2.610 1.00 96.81 92 TYR A CA 1
ATOM 751 C C . TYR A 1 92 ? -4.801 -2.611 3.602 1.00 96.81 92 TYR A C 1
ATOM 753 O O . TYR A 1 92 ? -5.925 -3.098 3.577 1.00 96.81 92 TYR A O 1
ATOM 761 N N . ARG A 1 93 ? -3.893 -2.973 4.513 1.00 94.81 93 ARG A N 1
ATOM 762 C CA . ARG A 1 93 ? -4.201 -3.934 5.578 1.00 94.81 93 ARG A CA 1
ATOM 763 C C . ARG A 1 93 ? -5.344 -3.461 6.484 1.00 94.81 93 ARG A C 1
ATOM 765 O O . ARG A 1 93 ? -6.066 -4.300 7.007 1.00 94.81 93 ARG A O 1
ATOM 772 N N . ILE A 1 94 ? -5.492 -2.150 6.671 1.00 93.75 94 ILE A N 1
ATOM 773 C CA . ILE A 1 94 ? -6.520 -1.555 7.532 1.00 93.75 94 ILE A CA 1
ATOM 774 C C . ILE A 1 94 ? -7.765 -1.207 6.712 1.00 93.75 94 ILE A C 1
ATOM 776 O O . ILE A 1 94 ? -8.880 -1.508 7.124 1.00 93.75 94 ILE A O 1
ATOM 780 N N . THR A 1 95 ? -7.597 -0.626 5.521 1.00 94.88 95 THR A N 1
ATOM 781 C CA . THR A 1 95 ? -8.731 -0.219 4.675 1.00 94.88 95 THR A CA 1
ATOM 782 C C . THR A 1 95 ? -9.413 -1.378 3.954 1.00 94.88 95 THR A C 1
ATOM 784 O O . THR A 1 95 ? -10.600 -1.286 3.656 1.00 94.88 95 THR A O 1
ATOM 787 N N . HIS A 1 96 ? -8.700 -2.482 3.717 1.00 95.81 96 HIS A N 1
ATOM 788 C CA . HIS A 1 96 ? -9.180 -3.649 2.974 1.00 95.81 96 HIS A CA 1
ATOM 789 C C . HIS A 1 96 ? -8.853 -4.966 3.706 1.00 95.81 96 HIS A C 1
ATOM 791 O O . HIS A 1 96 ? -8.156 -5.820 3.151 1.00 95.81 96 HIS A O 1
ATOM 797 N N . PRO A 1 97 ? -9.363 -5.182 4.935 1.00 93.88 97 PRO A N 1
ATOM 798 C CA . PRO A 1 97 ? -8.972 -6.320 5.775 1.00 93.88 97 PRO A CA 1
ATOM 799 C C . PRO A 1 97 ? -9.351 -7.690 5.186 1.00 93.88 97 PRO A C 1
ATOM 801 O O . PRO A 1 97 ? -8.770 -8.704 5.557 1.00 93.88 97 PRO A O 1
ATOM 804 N N . THR A 1 98 ? -10.305 -7.734 4.250 1.00 95.31 98 THR A N 1
ATOM 805 C CA . THR A 1 98 ? -10.746 -8.963 3.568 1.00 95.31 98 THR A CA 1
ATOM 806 C C . THR A 1 98 ? -9.927 -9.296 2.318 1.00 95.31 98 THR A C 1
ATOM 808 O O . THR A 1 98 ? -10.132 -10.345 1.705 1.00 95.31 98 THR A O 1
ATOM 811 N N . LYS A 1 99 ? -9.018 -8.409 1.894 1.00 96.81 99 LYS A N 1
ATOM 812 C CA . LYS A 1 99 ? -8.147 -8.621 0.733 1.00 96.81 99 LYS A CA 1
ATOM 813 C C . LYS A 1 99 ? -6.813 -9.221 1.169 1.00 96.81 99 LYS A C 1
ATOM 815 O O . LYS A 1 99 ? -6.355 -9.035 2.292 1.00 96.81 99 LYS A O 1
ATOM 820 N N . ILE A 1 100 ? -6.161 -9.920 0.243 1.00 96.50 100 ILE A N 1
ATOM 821 C CA . ILE A 1 100 ? -4.835 -10.502 0.472 1.00 96.50 100 ILE A CA 1
ATOM 822 C C . ILE A 1 100 ? -3.836 -9.365 0.770 1.00 96.50 100 ILE A C 1
ATOM 824 O O . ILE A 1 100 ? -3.803 -8.380 0.024 1.00 96.50 100 ILE A O 1
ATOM 828 N N . PRO A 1 101 ? -2.988 -9.457 1.808 1.00 96.88 101 PRO A N 1
ATOM 829 C CA . PRO A 1 101 ? -1.950 -8.458 2.047 1.00 96.88 101 PRO A CA 1
ATOM 830 C C . PRO A 1 101 ? -1.036 -8.278 0.825 1.00 96.88 101 PRO A C 1
ATOM 832 O O . PRO A 1 101 ? -0.684 -9.244 0.151 1.00 96.88 101 PRO A O 1
ATOM 835 N N . LEU A 1 102 ? -0.587 -7.049 0.540 1.00 96.44 102 LEU A N 1
ATOM 836 C CA . LEU A 1 102 ? 0.274 -6.791 -0.630 1.00 96.44 102 LEU A CA 1
ATOM 837 C C . LEU A 1 102 ? 1.568 -7.616 -0.633 1.00 96.44 102 LEU A C 1
ATOM 839 O O . LEU A 1 102 ? 2.085 -7.937 -1.700 1.00 96.44 102 LEU A O 1
ATOM 843 N N . ALA A 1 103 ? 2.103 -7.948 0.543 1.00 95.56 103 ALA A N 1
ATOM 844 C CA . ALA A 1 103 ? 3.293 -8.786 0.667 1.00 95.56 103 ALA A CA 1
ATOM 845 C C . ALA A 1 103 ? 3.074 -10.221 0.155 1.00 95.56 103 ALA A C 1
ATOM 847 O O . ALA A 1 103 ? 4.018 -10.832 -0.353 1.00 95.56 103 ALA A O 1
ATOM 848 N N . ASP A 1 104 ? 1.834 -10.701 0.232 1.00 97.00 104 ASP A N 1
ATOM 849 C CA . ASP A 1 104 ? 1.427 -12.063 -0.111 1.00 97.00 104 ASP A CA 1
ATOM 850 C C . ASP A 1 104 ? 0.744 -12.139 -1.481 1.00 97.00 104 ASP A C 1
ATOM 852 O O . ASP A 1 104 ? 0.507 -13.222 -2.009 1.00 97.00 104 ASP A O 1
ATOM 856 N N . HIS A 1 105 ? 0.451 -10.992 -2.102 1.00 97.94 105 HIS A N 1
ATOM 857 C CA . HIS A 1 105 ? -0.192 -10.959 -3.407 1.00 97.94 105 HIS A CA 1
ATOM 858 C C . HIS A 1 105 ? 0.729 -11.552 -4.500 1.00 97.94 105 HIS A C 1
ATOM 860 O O . HIS A 1 105 ? 1.840 -11.040 -4.696 1.00 97.94 105 HIS A O 1
ATOM 866 N N . PRO A 1 106 ? 0.278 -12.548 -5.296 1.00 97.69 106 PRO A N 1
ATOM 867 C CA . PRO A 1 106 ? 1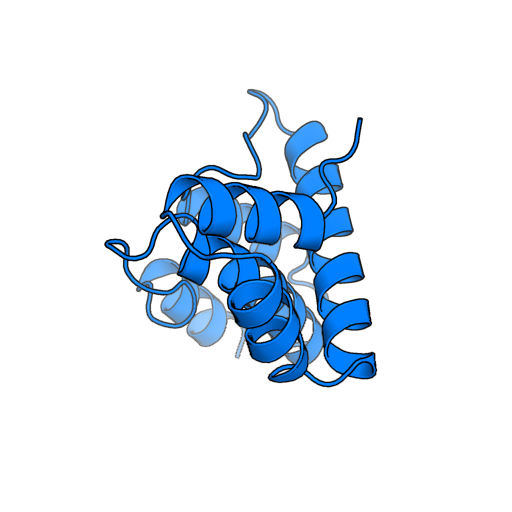.135 -13.270 -6.245 1.00 97.69 106 PRO A CA 1
ATOM 868 C C . PRO A 1 106 ? 1.882 -12.374 -7.240 1.00 97.69 106 PRO A C 1
ATOM 870 O O . PRO A 1 106 ? 3.073 -12.563 -7.475 1.00 97.69 106 PRO A O 1
ATOM 873 N N . LEU A 1 107 ? 1.214 -11.350 -7.788 1.00 96.94 107 LEU A N 1
ATOM 874 C CA . LEU A 1 107 ? 1.849 -10.404 -8.718 1.00 96.94 107 LEU A CA 1
ATOM 875 C C . LEU A 1 107 ? 3.017 -9.634 -8.080 1.00 96.94 107 LEU A C 1
ATOM 877 O O . LEU A 1 107 ? 4.046 -9.428 -8.720 1.00 96.94 107 LEU A O 1
ATOM 881 N N . ILE A 1 108 ? 2.876 -9.243 -6.812 1.00 97.38 108 ILE A N 1
ATOM 882 C CA . ILE A 1 108 ? 3.911 -8.509 -6.082 1.00 97.38 108 ILE A CA 1
ATOM 883 C C . ILE A 1 108 ? 5.073 -9.450 -5.766 1.00 97.38 108 ILE A C 1
ATOM 885 O O . ILE A 1 108 ? 6.228 -9.105 -6.006 1.00 97.38 108 ILE A O 1
ATOM 889 N N . GLN A 1 109 ? 4.786 -10.669 -5.303 1.00 97.56 109 GLN A N 1
ATOM 890 C CA . GLN A 1 109 ? 5.821 -11.676 -5.072 1.00 97.56 109 GLN A CA 1
ATOM 891 C C . GLN A 1 109 ? 6.605 -11.996 -6.350 1.00 97.56 109 GLN A C 1
ATOM 893 O O . GLN A 1 109 ? 7.834 -12.059 -6.316 1.00 97.56 109 GLN A O 1
ATOM 898 N N . ASN A 1 110 ? 5.920 -12.148 -7.486 1.00 97.50 110 ASN A N 1
ATOM 899 C CA . ASN A 1 110 ? 6.558 -12.406 -8.775 1.00 97.50 110 ASN A CA 1
ATOM 900 C C . ASN A 1 110 ? 7.437 -11.234 -9.230 1.00 97.50 110 ASN A C 1
ATOM 902 O O . ASN A 1 110 ? 8.545 -11.471 -9.707 1.00 97.50 110 ASN A O 1
ATOM 906 N N . PHE A 1 111 ? 7.014 -9.985 -9.005 1.00 97.50 111 PHE A N 1
ATOM 907 C CA . PHE A 1 111 ? 7.856 -8.811 -9.257 1.00 97.50 111 PHE A CA 1
ATOM 908 C C . PHE A 1 111 ? 9.172 -8.867 -8.461 1.00 97.50 111 PHE A C 1
ATOM 910 O O . PHE A 1 111 ? 10.252 -8.731 -9.037 1.00 97.50 111 PHE A O 1
ATOM 917 N N . PHE A 1 112 ? 9.111 -9.121 -7.148 1.00 96.12 112 PHE A N 1
ATOM 918 C CA . PHE A 1 112 ? 10.319 -9.195 -6.314 1.00 96.12 112 PHE A CA 1
ATOM 919 C C . PHE A 1 112 ? 11.192 -10.417 -6.624 1.00 96.12 112 PHE A C 1
ATOM 921 O O . PHE A 1 112 ? 12.407 -10.340 -6.456 1.00 96.12 112 PHE A O 1
ATOM 928 N N . LYS A 1 113 ? 10.611 -11.526 -7.103 1.00 95.69 113 LYS A N 1
ATOM 929 C CA . LYS A 1 113 ? 11.377 -12.672 -7.620 1.00 95.69 113 LYS A CA 1
ATOM 930 C C . LYS A 1 113 ? 12.140 -12.310 -8.897 1.00 95.69 113 LYS A C 1
ATOM 932 O O . LYS A 1 113 ? 13.296 -12.689 -9.010 1.00 95.69 113 LYS A O 1
ATOM 937 N N . ALA A 1 114 ? 11.521 -11.563 -9.813 1.00 95.06 114 ALA A N 1
ATOM 938 C CA . ALA A 1 114 ? 12.126 -11.165 -11.086 1.00 95.06 114 ALA A CA 1
ATOM 939 C C . ALA A 1 114 ? 13.182 -10.050 -10.963 1.00 95.06 114 ALA A C 1
ATOM 941 O O . ALA A 1 114 ? 14.024 -9.909 -11.840 1.00 95.06 114 ALA A O 1
ATOM 942 N N . LYS A 1 115 ? 13.137 -9.239 -9.898 1.00 88.94 115 LYS A N 1
ATOM 943 C CA . LYS A 1 115 ? 14.118 -8.171 -9.628 1.00 88.94 115 LYS A CA 1
ATOM 944 C C . LYS A 1 115 ? 15.465 -8.691 -9.089 1.00 88.94 115 LYS A C 1
ATOM 946 O O . LYS A 1 115 ? 16.404 -7.896 -9.022 1.00 88.94 115 LYS A O 1
ATOM 951 N N . LYS A 1 116 ? 15.520 -9.954 -8.648 1.00 66.06 116 LYS A N 1
ATOM 952 C CA . LYS A 1 116 ? 16.724 -10.586 -8.089 1.00 66.06 116 LYS A CA 1
ATOM 953 C C . LYS A 1 116 ? 17.878 -10.619 -9.080 1.00 66.06 116 LYS A C 1
ATOM 955 O O . LYS A 1 116 ? 17.612 -10.830 -10.280 1.00 66.06 116 LYS A O 1
#

Radius of gyration: 14.31 Å; Cα contacts (8 Å, |Δi|>4): 100; chains: 1; bounding box: 34×31×40 Å

Mean predicted aligned error: 3.56 Å

pLDDT: mean 92.91, std 7.63, range [44.75, 98.25]

Solvent-accessible surface area (backbone atoms only — not comparable to full-atom values): 6816 Å² total; per-residue (Å²): 131,86,82,51,59,64,59,56,48,51,54,45,40,47,75,72,66,49,52,70,67,59,50,56,58,60,58,62,76,51,53,72,71,56,48,53,52,28,43,52,31,35,51,55,46,45,55,54,22,71,73,40,88,74,71,48,65,73,86,55,95,49,70,70,58,54,48,53,51,53,57,75,52,57,89,53,55,73,66,57,53,50,47,41,53,47,20,49,33,64,44,45,52,67,76,38,68,91,53,77,50,55,82,72,30,65,71,48,46,51,52,61,62,70,71,105